Protein AF-A0A2T0VJ00-F1 (afdb_monomer)

Radius of gyration: 23.04 Å; Cα contacts (8 Å, |Δi|>4): 62; chains: 1; bounding box: 78×23×51 Å

Mean predicted aligned error: 8.19 Å

Nearest PDB structures (foldseek):
  8iyj-assembly1_B5  TM=6.951E-01  e=7.902E+00  Mus musculus
  8snb-assembly1_8U  TM=6.515E-01  e=8.839E+00  Strongylocentrotus purpuratus

Organism: NCBI:txid1266600

Structure (mmCIF, N/CA/C/O backbone):
data_AF-A0A2T0VJ00-F1
#
_entry.id   AF-A0A2T0VJ00-F1
#
loop_
_atom_site.group_PDB
_atom_site.id
_atom_site.type_symbol
_atom_site.label_atom_id
_atom_site.label_alt_id
_atom_site.label_comp_id
_atom_site.label_asym_id
_atom_site.label_entity_id
_atom_site.label_seq_id
_atom_site.pdbx_PDB_ins_code
_atom_site.Cartn_x
_atom_site.Cartn_y
_atom_site.Cartn_z
_atom_site.occupancy
_atom_site.B_iso_or_equiv
_atom_sit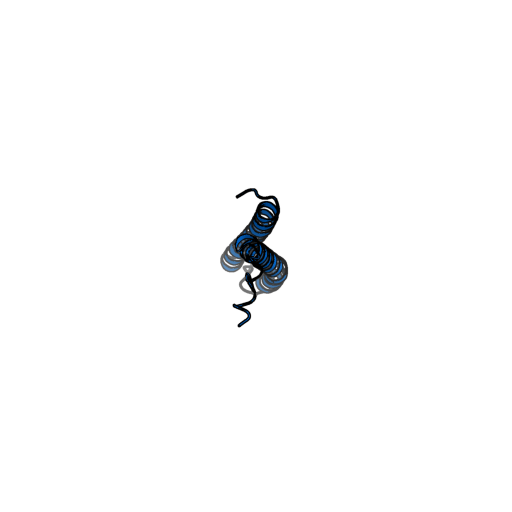e.auth_seq_id
_atom_site.auth_comp_id
_atom_site.auth_asym_id
_atom_site.auth_atom_id
_atom_site.pdbx_PDB_model_num
ATOM 1 N N . MET A 1 1 ? 57.584 -6.423 -28.304 1.00 48.75 1 MET A N 1
ATOM 2 C CA . MET A 1 1 ? 57.009 -5.365 -27.447 1.00 48.75 1 MET A CA 1
ATOM 3 C C . MET A 1 1 ? 55.633 -5.018 -28.017 1.00 48.75 1 MET A C 1
ATOM 5 O O . MET A 1 1 ? 55.550 -4.230 -28.945 1.00 48.75 1 MET A O 1
ATOM 9 N N . ARG A 1 2 ? 54.574 -5.720 -27.587 1.00 48.44 2 ARG A N 1
ATOM 10 C CA . ARG A 1 2 ? 53.182 -5.428 -27.968 1.00 48.44 2 ARG A CA 1
ATOM 11 C C . ARG A 1 2 ? 52.569 -4.730 -26.763 1.00 48.44 2 ARG A C 1
ATOM 13 O O . ARG A 1 2 ? 52.348 -5.367 -25.739 1.00 48.44 2 ARG A O 1
ATOM 20 N N . THR A 1 3 ? 52.485 -3.410 -26.842 1.00 55.53 3 THR A N 1
ATOM 21 C CA . THR A 1 3 ? 51.888 -2.557 -25.816 1.00 55.53 3 THR A CA 1
ATOM 22 C C . THR A 1 3 ? 50.418 -2.915 -25.635 1.00 55.53 3 THR A C 1
ATOM 24 O O . THR A 1 3 ? 49.778 -3.391 -26.571 1.00 55.53 3 THR A O 1
ATOM 27 N N . GLY A 1 4 ? 49.964 -2.760 -24.390 1.00 48.38 4 GLY A N 1
ATOM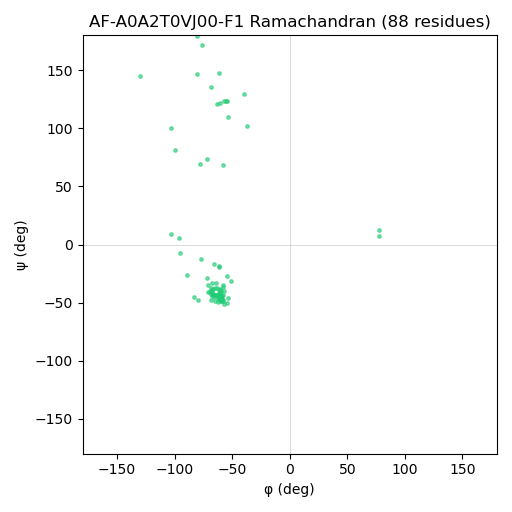 28 C CA . GLY A 1 4 ? 48.719 -3.265 -23.826 1.00 48.38 4 GLY A CA 1
ATOM 29 C C . GLY A 1 4 ? 47.521 -3.194 -24.757 1.00 48.38 4 GLY A C 1
ATOM 30 O O . GLY A 1 4 ? 47.225 -2.142 -25.307 1.00 48.38 4 GLY A O 1
ATOM 31 N N . GLY A 1 5 ? 46.835 -4.332 -24.869 1.00 51.31 5 GLY A N 1
ATOM 32 C CA . GLY A 1 5 ? 45.495 -4.385 -25.415 1.00 51.31 5 GLY A CA 1
ATOM 33 C C . GLY A 1 5 ? 44.600 -3.424 -24.649 1.00 51.31 5 GLY A C 1
ATOM 34 O O . GLY A 1 5 ? 44.475 -3.493 -23.426 1.00 51.31 5 GLY A O 1
ATOM 35 N N . ASP A 1 6 ? 44.014 -2.531 -25.419 1.00 51.97 6 ASP A N 1
ATOM 36 C CA . ASP A 1 6 ? 42.948 -1.594 -25.127 1.00 51.97 6 ASP A CA 1
ATOM 37 C C . ASP A 1 6 ? 41.706 -2.370 -24.652 1.00 51.97 6 ASP A C 1
ATOM 39 O O . ASP A 1 6 ? 40.673 -2.452 -25.310 1.00 51.97 6 ASP A O 1
ATOM 43 N N . ALA A 1 7 ? 41.799 -2.968 -23.465 1.00 57.53 7 ALA A N 1
ATOM 44 C CA . ALA A 1 7 ? 40.647 -3.391 -22.695 1.00 57.53 7 ALA A CA 1
ATOM 45 C C . ALA A 1 7 ? 39.984 -2.117 -22.168 1.00 57.53 7 ALA A C 1
ATOM 47 O O . ALA A 1 7 ? 40.105 -1.766 -20.997 1.00 57.53 7 ALA A O 1
ATOM 48 N N . THR A 1 8 ? 39.314 -1.391 -23.064 1.00 59.00 8 THR A N 1
ATOM 49 C CA . THR A 1 8 ? 38.235 -0.494 -22.672 1.00 59.00 8 THR A CA 1
ATOM 50 C C . THR A 1 8 ? 37.280 -1.365 -21.860 1.00 59.00 8 THR A C 1
ATOM 52 O O . THR A 1 8 ? 36.686 -2.287 -22.425 1.00 59.00 8 THR A O 1
ATOM 55 N N . PRO A 1 9 ? 37.173 -1.189 -20.527 1.00 57.06 9 PRO A N 1
ATOM 56 C CA . PRO A 1 9 ? 36.169 -1.926 -19.783 1.00 57.06 9 PRO A CA 1
ATOM 57 C C . PRO A 1 9 ? 34.847 -1.561 -20.443 1.00 57.06 9 PRO A C 1
ATOM 59 O O . PRO A 1 9 ? 34.582 -0.36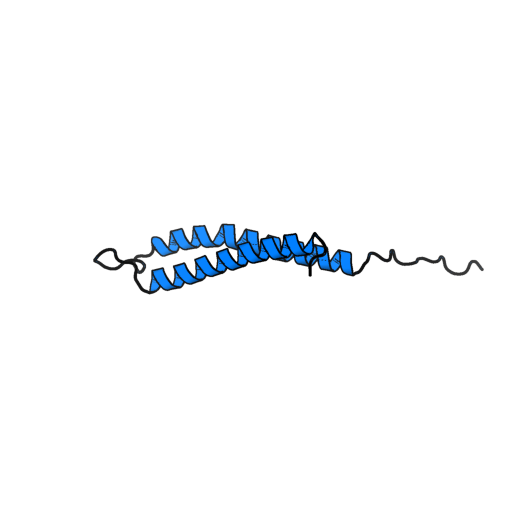9 -20.594 1.00 57.06 9 PRO A O 1
ATOM 62 N N . MET A 1 10 ? 34.095 -2.567 -20.908 1.00 56.09 10 MET A N 1
ATOM 63 C CA . MET A 1 10 ? 32.752 -2.421 -21.472 1.00 56.09 10 MET A CA 1
ATOM 64 C C . MET A 1 10 ? 32.041 -1.340 -20.666 1.00 56.09 10 MET A C 1
ATOM 66 O O . MET A 1 10 ? 31.685 -1.572 -19.509 1.00 56.09 10 MET A O 1
ATOM 70 N N . ALA A 1 11 ? 31.954 -0.128 -21.220 1.00 58.53 11 ALA A N 1
ATOM 71 C CA . ALA A 1 11 ? 31.451 1.034 -20.510 1.00 58.53 11 ALA A CA 1
ATOM 72 C C . ALA A 1 11 ? 29.934 0.909 -20.510 1.00 58.53 11 ALA A C 1
ATOM 74 O O . ALA A 1 11 ? 29.226 1.610 -21.228 1.00 58.53 11 ALA A O 1
ATOM 75 N N . VAL A 1 12 ? 29.434 -0.069 -19.758 1.00 58.03 12 VAL A N 1
ATOM 76 C CA . VAL A 1 12 ? 28.013 -0.223 -19.524 1.00 58.03 12 VAL A CA 1
ATOM 77 C C . VAL A 1 12 ? 27.592 1.070 -18.826 1.00 58.03 12 VAL A C 1
ATOM 79 O O . VAL A 1 12 ? 28.189 1.423 -17.800 1.00 58.03 12 VAL A O 1
ATOM 82 N N . PRO A 1 13 ? 26.636 1.831 -19.379 1.00 65.75 13 PRO A N 1
ATOM 83 C CA . PRO A 1 13 ? 26.279 3.125 -18.822 1.00 65.75 13 PRO A CA 1
ATOM 84 C C . PRO A 1 13 ? 25.905 2.938 -17.349 1.00 65.75 13 PRO A C 1
ATOM 86 O O . PRO A 1 13 ? 25.005 2.156 -17.048 1.00 65.75 13 PRO A O 1
ATOM 89 N N . ARG A 1 14 ? 26.557 3.640 -16.408 1.00 63.00 14 ARG A N 1
ATOM 90 C CA . ARG A 1 14 ? 26.177 3.589 -14.976 1.00 63.00 14 ARG A CA 1
ATOM 91 C C . ARG A 1 14 ? 24.680 3.855 -14.783 1.00 63.00 14 ARG A C 1
ATOM 93 O O . ARG A 1 14 ? 24.057 3.274 -13.906 1.00 63.00 14 ARG A O 1
ATOM 100 N N . LEU A 1 15 ? 24.111 4.679 -15.661 1.00 60.66 15 LEU A N 1
ATOM 101 C CA . LEU A 1 15 ? 22.685 4.981 -15.755 1.00 60.66 15 LEU A CA 1
ATOM 102 C C . LEU A 1 15 ? 21.817 3.729 -15.983 1.00 60.66 15 LEU A C 1
ATOM 104 O O . LEU A 1 15 ? 20.746 3.629 -15.395 1.00 60.66 15 LEU A O 1
ATOM 108 N N . ALA A 1 16 ? 22.289 2.749 -16.761 1.00 63.72 16 ALA A N 1
ATOM 109 C CA . ALA A 1 16 ? 21.571 1.501 -17.018 1.00 63.72 16 ALA A CA 1
ATOM 110 C C . ALA A 1 16 ? 21.542 0.586 -15.781 1.00 63.72 16 ALA A C 1
ATOM 112 O O . ALA A 1 16 ? 20.498 0.023 -15.454 1.00 63.72 16 ALA A O 1
ATOM 113 N N . TYR A 1 17 ? 22.658 0.488 -15.048 1.00 66.31 17 TYR A N 1
ATOM 114 C CA . TYR A 1 17 ? 22.717 -0.285 -13.801 1.00 66.31 17 TYR A CA 1
ATOM 115 C C . TYR A 1 17 ? 21.870 0.342 -12.692 1.00 66.31 17 TYR A C 1
ATOM 117 O O . TYR A 1 17 ? 21.116 -0.359 -12.016 1.00 66.31 17 TYR A O 1
ATOM 125 N N . THR A 1 18 ? 21.955 1.661 -12.523 1.00 79.81 18 THR A N 1
ATOM 126 C CA . THR A 1 18 ? 21.190 2.361 -11.487 1.00 79.81 18 THR A CA 1
ATOM 127 C C . THR A 1 18 ? 19.694 2.349 -11.796 1.00 79.81 18 THR A C 1
ATOM 129 O O . THR A 1 18 ? 18.905 2.059 -10.901 1.00 79.81 18 THR A O 1
ATOM 132 N N . GLY A 1 19 ? 19.291 2.580 -13.052 1.00 88.00 19 GLY A N 1
ATOM 133 C CA . GLY A 1 19 ? 17.882 2.547 -13.456 1.00 88.00 19 GLY A CA 1
ATOM 134 C C . GLY A 1 19 ? 17.240 1.176 -13.236 1.00 88.00 19 GLY A C 1
ATOM 135 O O . GLY A 1 19 ? 16.188 1.080 -12.606 1.00 88.00 19 GLY A O 1
ATOM 136 N N . GLY A 1 20 ? 17.916 0.100 -13.658 1.00 91.12 20 GLY A N 1
ATOM 137 C CA . GLY A 1 20 ? 17.440 -1.268 -13.430 1.00 91.12 20 GLY A CA 1
ATOM 138 C C . GLY A 1 20 ? 17.298 -1.611 -11.943 1.00 91.12 20 GLY A C 1
ATOM 139 O O . GLY A 1 20 ? 16.297 -2.203 -11.538 1.00 91.12 20 GLY A O 1
ATOM 140 N N . MET A 1 21 ? 18.254 -1.186 -11.110 1.00 92.81 21 MET A N 1
ATOM 141 C CA . MET A 1 21 ? 18.181 -1.403 -9.664 1.00 92.81 21 MET A CA 1
ATOM 142 C C . MET A 1 21 ? 17.030 -0.626 -9.014 1.00 92.81 21 MET A C 1
ATOM 144 O O . MET A 1 21 ? 16.309 -1.191 -8.194 1.00 92.81 21 MET A O 1
ATOM 148 N N . VAL A 1 22 ? 16.810 0.635 -9.399 1.00 94.88 22 VAL A N 1
ATOM 149 C CA . VAL A 1 22 ? 15.687 1.443 -8.894 1.00 94.88 22 VAL A CA 1
ATOM 150 C C . VAL A 1 22 ? 14.353 0.782 -9.232 1.00 94.88 22 VAL A C 1
ATOM 152 O O . VAL A 1 22 ? 13.530 0.582 -8.340 1.00 94.88 22 VAL A O 1
ATOM 155 N N . VAL A 1 23 ? 14.162 0.368 -10.487 1.00 95.75 23 VAL A N 1
ATOM 156 C CA . VAL A 1 23 ? 12.943 -0.333 -10.918 1.00 95.75 23 VAL A CA 1
ATOM 157 C C . VAL A 1 23 ? 12.732 -1.608 -10.104 1.00 95.75 23 VAL A C 1
ATOM 159 O O . VAL A 1 23 ? 11.641 -1.822 -9.575 1.00 95.75 23 VAL A O 1
ATOM 162 N N . ALA A 1 24 ? 13.772 -2.433 -9.948 1.00 96.38 24 ALA A N 1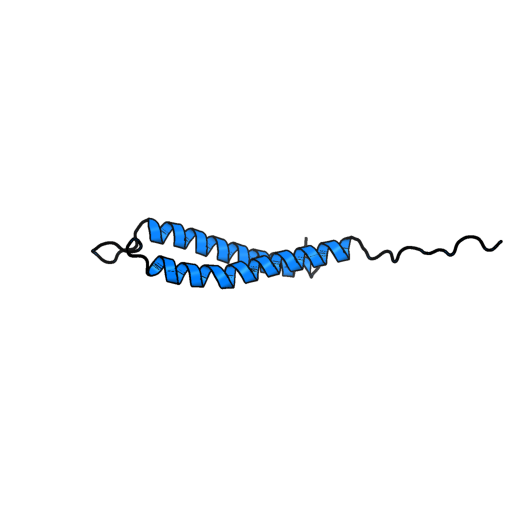
ATOM 163 C CA . ALA A 1 24 ? 13.679 -3.675 -9.187 1.00 96.38 24 ALA A CA 1
ATOM 164 C C . ALA A 1 24 ? 13.267 -3.432 -7.725 1.00 96.38 24 ALA A C 1
ATOM 166 O O . ALA A 1 24 ? 12.387 -4.123 -7.214 1.00 96.38 24 ALA A O 1
ATOM 167 N N . LEU A 1 25 ? 13.851 -2.427 -7.065 1.00 97.50 25 LEU A N 1
ATOM 168 C CA . LEU A 1 25 ? 13.525 -2.081 -5.679 1.00 97.50 25 LEU A CA 1
ATOM 169 C C . LEU A 1 25 ? 12.094 -1.546 -5.532 1.00 97.50 25 LEU A C 1
ATOM 171 O O . LEU A 1 25 ? 11.387 -1.947 -4.606 1.00 97.50 25 LEU 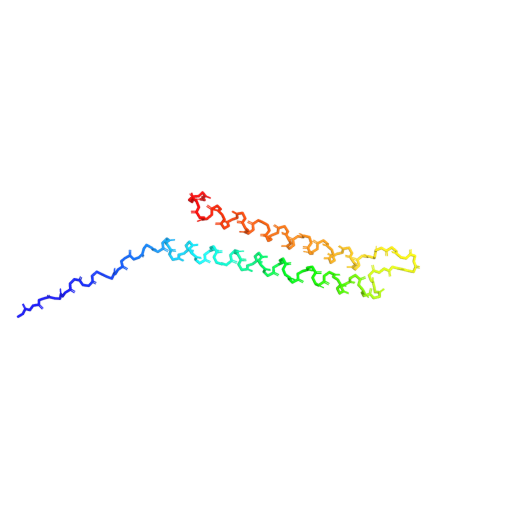A O 1
ATOM 175 N N . LEU A 1 26 ? 11.644 -0.685 -6.448 1.00 97.94 26 LEU A N 1
ATOM 176 C CA . LEU A 1 26 ? 10.282 -0.144 -6.438 1.00 97.94 26 LEU A CA 1
ATOM 177 C C . LEU A 1 26 ? 9.232 -1.241 -6.644 1.00 97.94 26 LEU A C 1
ATOM 179 O O . LEU A 1 26 ? 8.233 -1.289 -5.923 1.00 97.94 26 LEU A O 1
ATOM 183 N N . LEU A 1 27 ? 9.469 -2.154 -7.587 1.00 98.31 27 LEU A N 1
ATOM 184 C CA . LEU A 1 27 ? 8.566 -3.277 -7.832 1.00 98.31 27 LEU A CA 1
ATOM 185 C C . LEU A 1 27 ? 8.582 -4.283 -6.681 1.00 98.31 27 LEU A C 1
ATOM 187 O O . LEU A 1 27 ? 7.518 -4.736 -6.264 1.00 98.31 27 LEU A O 1
ATOM 191 N N . LEU A 1 28 ? 9.753 -4.592 -6.118 1.00 98.62 28 LEU A N 1
ATOM 192 C CA . LEU A 1 28 ? 9.853 -5.450 -4.938 1.00 98.62 28 LEU A CA 1
ATOM 193 C C . LEU A 1 28 ? 9.073 -4.858 -3.758 1.00 98.62 28 LEU A C 1
ATOM 195 O O . LEU A 1 28 ? 8.306 -5.572 -3.111 1.00 98.62 28 LEU A O 1
ATOM 199 N N . ASN A 1 29 ? 9.211 -3.550 -3.517 1.00 98.44 29 ASN A N 1
ATOM 200 C CA . ASN A 1 29 ? 8.421 -2.839 -2.517 1.00 98.44 29 ASN A CA 1
ATOM 201 C C . ASN A 1 29 ? 6.917 -2.964 -2.804 1.00 98.44 29 ASN A C 1
ATOM 203 O O . ASN A 1 29 ? 6.147 -3.313 -1.908 1.00 98.44 29 ASN A O 1
ATOM 207 N N . ALA A 1 30 ? 6.487 -2.725 -4.044 1.00 98.44 30 ALA A N 1
ATOM 208 C CA . ALA A 1 30 ? 5.079 -2.824 -4.413 1.00 98.44 30 ALA A CA 1
ATOM 209 C C . ALA A 1 30 ? 4.513 -4.231 -4.159 1.00 98.44 30 ALA A C 1
ATOM 211 O O . ALA A 1 30 ? 3.477 -4.371 -3.506 1.00 98.44 30 ALA A O 1
ATOM 212 N N . VAL A 1 31 ? 5.225 -5.271 -4.604 1.00 98.69 31 VAL A N 1
ATOM 213 C CA . VAL A 1 31 ? 4.834 -6.674 -4.408 1.00 98.69 31 VAL A CA 1
ATOM 214 C C . VAL A 1 31 ? 4.754 -7.015 -2.923 1.00 98.69 31 VAL A C 1
ATOM 216 O O . VAL A 1 31 ? 3.744 -7.562 -2.482 1.00 98.69 31 VAL A O 1
ATOM 219 N N . PHE A 1 32 ? 5.771 -6.655 -2.135 1.00 98.31 32 PHE A N 1
ATOM 220 C CA . PHE A 1 32 ? 5.769 -6.889 -0.692 1.00 98.31 32 PHE A CA 1
ATOM 221 C C . PHE A 1 32 ? 4.523 -6.289 -0.033 1.00 98.31 32 PHE A C 1
ATOM 223 O O . PHE A 1 32 ? 3.798 -6.987 0.677 1.00 98.31 32 PHE A O 1
ATOM 230 N N . ASN A 1 33 ? 4.232 -5.016 -0.311 1.00 98.38 33 ASN A N 1
ATOM 231 C CA . ASN A 1 33 ? 3.107 -4.324 0.307 1.00 98.38 33 ASN A CA 1
ATOM 232 C C . ASN A 1 33 ? 1.754 -4.937 -0.105 1.00 98.38 33 ASN A C 1
ATOM 234 O O . ASN A 1 33 ? 0.891 -5.158 0.746 1.00 98.38 33 ASN A O 1
ATOM 238 N N . VAL A 1 34 ? 1.572 -5.264 -1.387 1.00 98.00 34 VAL A N 1
ATOM 239 C CA . VAL A 1 34 ? 0.323 -5.860 -1.894 1.00 98.00 34 VAL A CA 1
ATOM 240 C C . VAL A 1 34 ? 0.098 -7.274 -1.356 1.00 98.00 34 VAL A C 1
ATOM 242 O O . VAL A 1 34 ? -1.043 -7.664 -1.126 1.00 98.00 34 VAL A O 1
ATOM 245 N N . VAL A 1 35 ? 1.157 -8.050 -1.122 1.00 98.12 35 VAL A N 1
ATOM 246 C CA . VAL A 1 35 ? 1.033 -9.433 -0.637 1.00 98.12 35 VAL A CA 1
ATOM 247 C C . VAL A 1 35 ? 0.869 -9.489 0.884 1.00 98.12 35 VAL A C 1
ATOM 249 O O . VAL A 1 35 ? 0.011 -10.214 1.393 1.00 98.12 35 VAL A O 1
ATOM 252 N N . VAL A 1 36 ? 1.677 -8.730 1.628 1.00 98.06 36 VAL A N 1
ATOM 253 C CA . VAL A 1 36 ? 1.770 -8.856 3.090 1.00 98.06 36 VAL A CA 1
ATOM 254 C C . VAL A 1 36 ? 0.619 -8.150 3.800 1.00 98.06 36 VAL A C 1
ATOM 256 O O . VAL A 1 36 ? -0.018 -8.736 4.682 1.00 98.06 36 VAL A O 1
ATOM 259 N N . TRP A 1 37 ? 0.310 -6.906 3.426 1.00 97.81 37 TRP A N 1
ATOM 260 C CA . TRP A 1 37 ? -0.622 -6.089 4.204 1.00 97.81 37 TRP A CA 1
ATOM 261 C C . TRP A 1 37 ? -2.079 -6.570 4.177 1.00 97.81 37 TRP A C 1
ATOM 263 O O . TRP A 1 37 ? -2.708 -6.535 5.238 1.00 97.81 37 TRP A O 1
ATOM 273 N N . PRO A 1 38 ? -2.641 -7.095 3.068 1.00 95.75 38 PRO A N 1
ATOM 274 C CA . PRO A 1 38 ? -3.996 -7.652 3.090 1.00 95.75 38 PRO A CA 1
ATOM 275 C C . PRO A 1 38 ? -4.131 -8.874 4.008 1.00 95.75 38 PRO A C 1
ATOM 277 O O . PRO A 1 38 ? -5.135 -9.024 4.708 1.00 95.75 38 PRO A O 1
ATOM 280 N N . GLN A 1 39 ? -3.110 -9.737 4.061 1.00 97.25 39 GLN A N 1
ATOM 281 C CA . GLN A 1 39 ? -3.090 -10.869 4.995 1.00 97.25 39 GLN A CA 1
ATOM 282 C C . GLN A 1 39 ? -2.954 -10.392 6.444 1.00 97.25 39 GLN A C 1
ATOM 284 O O . GLN A 1 39 ? -3.621 -10.911 7.340 1.00 97.25 39 GLN A O 1
ATOM 289 N N . PHE A 1 40 ? -2.139 -9.364 6.679 1.00 97.06 40 PHE A N 1
ATOM 290 C CA . PHE A 1 40 ? -2.011 -8.747 7.993 1.00 97.06 40 PHE A CA 1
ATOM 291 C C . PHE A 1 40 ? -3.334 -8.119 8.462 1.00 97.06 40 PHE A C 1
ATOM 293 O O . PHE A 1 40 ? -3.757 -8.359 9.593 1.00 97.06 40 PHE A O 1
ATOM 300 N N . TYR A 1 41 ? -4.060 -7.427 7.576 1.00 97.38 41 TYR A N 1
ATOM 301 C CA . TYR A 1 41 ? -5.391 -6.884 7.868 1.00 97.38 41 TYR A CA 1
ATOM 302 C C . TYR A 1 41 ? -6.389 -7.970 8.290 1.00 97.38 41 TYR A C 1
ATOM 304 O O . TYR A 1 41 ? -7.125 -7.799 9.265 1.00 97.38 41 TYR A O 1
ATOM 312 N N . ARG A 1 42 ? -6.402 -9.116 7.595 1.00 97.00 42 ARG A N 1
ATOM 313 C CA . ARG A 1 42 ? -7.251 -10.264 7.964 1.00 97.00 42 ARG A CA 1
ATOM 314 C C . ARG A 1 42 ? -6.986 -10.739 9.394 1.00 97.00 42 ARG A C 1
ATOM 316 O O . ARG A 1 42 ? -7.930 -11.026 10.126 1.00 97.00 42 ARG A O 1
ATOM 323 N N . ARG A 1 43 ? -5.719 -10.766 9.816 1.00 96.75 43 ARG A N 1
ATOM 324 C CA . ARG A 1 43 ? -5.346 -11.128 11.193 1.00 96.75 43 ARG A CA 1
ATOM 325 C C . ARG A 1 43 ? -5.787 -10.071 12.200 1.00 96.75 43 ARG A C 1
ATOM 327 O O . ARG A 1 43 ? -6.429 -10.416 13.182 1.00 96.75 43 ARG A O 1
ATOM 334 N N . ILE A 1 44 ? -5.516 -8.794 11.930 1.00 96.75 44 ILE A N 1
ATOM 335 C CA . ILE A 1 44 ? -5.897 -7.687 12.824 1.00 96.75 44 ILE A CA 1
ATOM 336 C C . ILE A 1 44 ? -7.410 -7.620 13.007 1.00 96.75 44 ILE A C 1
ATOM 338 O O . ILE A 1 44 ? -7.888 -7.470 14.121 1.00 96.75 44 ILE A O 1
ATOM 342 N N . SER A 1 45 ? -8.175 -7.738 11.924 1.00 95.31 45 SER A N 1
ATOM 343 C CA . SER A 1 45 ? -9.642 -7.671 11.973 1.00 95.31 45 SER A CA 1
ATOM 344 C C . SER A 1 45 ? -10.292 -8.831 12.736 1.00 95.31 45 SER A C 1
ATOM 346 O O . SER A 1 45 ? -11.460 -8.711 13.114 1.00 95.31 45 SER A O 1
ATOM 348 N N . SER A 1 46 ? -9.544 -9.913 12.971 1.00 95.38 46 SER A N 1
ATOM 349 C CA . SER A 1 46 ? -9.949 -11.069 13.780 1.00 95.38 46 SER A CA 1
ATOM 350 C C . SER A 1 46 ? -9.470 -10.981 15.238 1.00 95.38 46 SER A C 1
ATOM 352 O O . SER A 1 46 ? -9.850 -11.819 16.050 1.00 95.38 46 SER A O 1
ATOM 354 N N . ASP A 1 47 ? -8.638 -9.994 15.589 1.00 96.19 47 ASP A N 1
ATOM 355 C CA . ASP A 1 47 ? -8.164 -9.779 16.962 1.00 96.19 47 ASP A CA 1
ATOM 356 C C . ASP A 1 47 ? -9.338 -9.321 17.856 1.00 96.19 47 ASP A C 1
ATOM 358 O O . ASP A 1 47 ? -10.090 -8.425 17.454 1.00 96.19 47 ASP A O 1
ATOM 362 N N . PRO A 1 48 ? -9.497 -9.865 19.079 1.00 94.81 48 PRO A N 1
ATOM 363 C CA . PRO A 1 48 ? -10.556 -9.455 20.004 1.00 94.81 48 PRO A CA 1
ATOM 364 C C . PRO A 1 48 ? -10.593 -7.950 20.301 1.00 94.81 48 PRO A C 1
ATOM 366 O O . PRO A 1 48 ? -11.651 -7.405 20.591 1.00 94.81 48 PRO A O 1
ATOM 369 N N . ARG A 1 49 ? -9.457 -7.248 20.202 1.00 95.19 49 ARG A N 1
ATOM 370 C CA . ARG A 1 49 ? -9.358 -5.796 20.424 1.00 95.19 49 ARG A CA 1
ATOM 371 C C . ARG A 1 49 ? -9.866 -4.969 19.246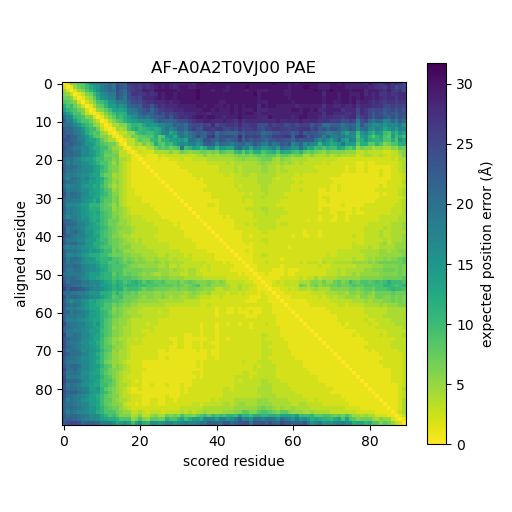 1.00 95.19 49 ARG A C 1
ATOM 373 O O . ARG A 1 49 ? -9.999 -3.752 19.372 1.00 95.19 49 ARG A O 1
ATOM 380 N N . ALA A 1 50 ? -10.098 -5.578 18.084 1.00 95.88 50 ALA A N 1
ATOM 381 C CA . ALA A 1 50 ? -10.446 -4.866 16.858 1.00 95.88 50 ALA A CA 1
ATOM 382 C C . ALA A 1 50 ? -11.863 -4.286 16.876 1.00 95.88 50 ALA A C 1
ATOM 384 O O . ALA A 1 50 ? -12.119 -3.260 16.234 1.00 95.88 50 ALA A O 1
ATOM 385 N N . ARG A 1 51 ? -12.774 -4.923 17.615 1.00 96.81 51 ARG A N 1
ATOM 386 C CA . ARG A 1 51 ? -14.160 -4.484 17.763 1.00 96.81 51 ARG A CA 1
ATOM 387 C C . ARG A 1 51 ? -14.561 -4.427 19.231 1.00 96.81 51 ARG A C 1
ATOM 389 O O . ARG A 1 51 ? -14.098 -5.231 20.028 1.00 96.81 51 ARG A O 1
ATOM 396 N N . ASP A 1 52 ? -15.394 -3.453 19.574 1.00 95.50 52 ASP A N 1
ATOM 397 C CA . ASP A 1 52 ? -15.972 -3.343 20.913 1.00 95.50 52 ASP A CA 1
ATOM 398 C C . ASP A 1 52 ? -17.172 -4.290 21.106 1.00 95.50 52 ASP A C 1
ATOM 400 O O . ASP A 1 52 ? -17.573 -5.017 20.194 1.00 95.50 52 ASP A O 1
ATOM 404 N N . SER A 1 53 ? -17.767 -4.271 22.303 1.00 93.44 53 SER A N 1
ATOM 405 C CA . SER A 1 53 ? -18.936 -5.089 22.661 1.00 93.44 53 SER A CA 1
ATOM 406 C C . SER A 1 53 ? -20.182 -4.807 21.814 1.00 93.44 53 SER A C 1
ATOM 408 O O . SER A 1 53 ? -21.081 -5.641 21.763 1.00 93.44 53 SER A O 1
ATOM 410 N N . SER A 1 54 ? -20.241 -3.658 21.135 1.00 94.38 54 SER A N 1
ATOM 411 C CA . SER A 1 54 ? -21.306 -3.294 20.191 1.00 94.38 54 SER A CA 1
ATOM 412 C C . SER A 1 54 ? -20.927 -3.598 18.734 1.00 94.38 54 SER A C 1
ATOM 414 O O . SER A 1 54 ? -21.656 -3.231 17.813 1.00 94.38 54 SER A O 1
ATOM 416 N N . GLY A 1 55 ? -19.775 -4.237 18.500 1.00 91.38 55 GLY A N 1
ATOM 417 C CA . GLY A 1 55 ? -19.263 -4.584 17.177 1.00 91.38 55 GLY A CA 1
ATOM 418 C C . GLY A 1 55 ? -18.621 -3.423 16.406 1.00 91.38 55 GLY A C 1
ATOM 419 O O . GLY A 1 55 ? -18.280 -3.597 15.232 1.00 91.38 55 GLY A O 1
ATOM 420 N N . LYS A 1 56 ? -18.427 -2.241 17.010 1.00 95.19 56 LYS A N 1
ATOM 421 C CA . LYS A 1 56 ? -17.814 -1.095 16.319 1.00 95.19 56 LYS A CA 1
ATOM 422 C C . LYS A 1 56 ? -16.295 -1.205 16.282 1.00 95.19 56 LYS A C 1
ATOM 424 O O . LYS A 1 56 ? -15.661 -1.686 17.215 1.00 95.19 56 LYS A O 1
ATOM 429 N N . ALA A 1 57 ? -15.702 -0.695 15.201 1.00 96.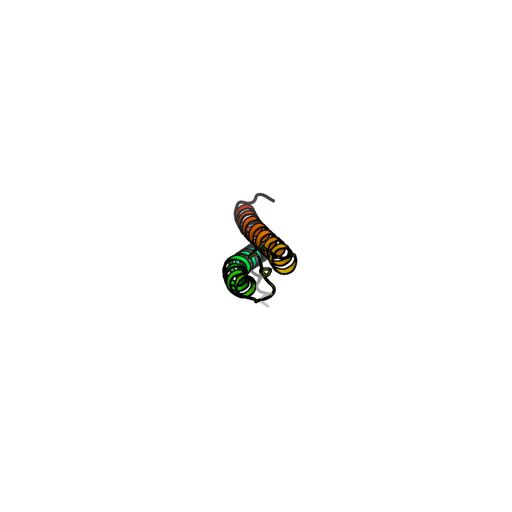06 57 ALA A N 1
ATOM 430 C CA . ALA A 1 57 ? -14.253 -0.622 15.043 1.00 96.06 57 ALA A CA 1
ATOM 431 C C . ALA A 1 57 ? -13.620 0.285 16.108 1.00 96.06 57 ALA A C 1
ATOM 433 O O . ALA A 1 57 ? -13.915 1.490 16.164 1.00 96.06 57 ALA A O 1
ATOM 434 N N . THR A 1 58 ? -12.711 -0.289 16.895 1.00 97.88 58 THR A N 1
ATOM 435 C CA . THR A 1 58 ? -11.939 0.419 17.922 1.00 97.88 58 THR A CA 1
ATOM 436 C C . THR A 1 58 ? -10.815 1.253 17.300 1.00 97.88 58 THR A C 1
ATOM 438 O O . THR A 1 58 ? -10.512 1.144 16.107 1.00 97.88 58 THR A O 1
ATOM 441 N N . ALA A 1 59 ? -10.150 2.082 18.112 1.00 97.00 59 ALA A N 1
ATOM 442 C CA . ALA A 1 59 ? -8.955 2.810 17.681 1.00 97.00 59 ALA A CA 1
ATOM 443 C C . ALA A 1 59 ? -7.843 1.865 17.189 1.00 97.00 59 ALA A C 1
ATOM 445 O O . ALA A 1 59 ? -7.164 2.183 16.215 1.00 97.00 59 ALA A O 1
ATOM 446 N N . PHE A 1 60 ? -7.716 0.676 17.795 1.00 96.75 60 PHE A N 1
ATOM 447 C CA . PHE A 1 60 ? -6.758 -0.348 17.376 1.00 96.75 60 PHE A CA 1
ATOM 448 C C . PHE A 1 60 ? -6.962 -0.740 15.909 1.00 96.75 60 PHE A C 1
ATOM 450 O O . PHE A 1 60 ? -6.017 -0.669 15.124 1.00 96.75 60 PHE A O 1
ATOM 457 N N . LEU A 1 61 ? -8.194 -1.074 15.508 1.00 96.94 61 LEU A N 1
ATOM 458 C CA . LEU A 1 61 ? -8.480 -1.435 14.118 1.00 96.94 61 LEU A CA 1
ATOM 459 C C . LEU A 1 61 ? -8.309 -0.241 13.168 1.00 96.94 61 LEU A C 1
ATOM 461 O O . LEU A 1 61 ? -7.791 -0.411 12.067 1.00 96.94 61 LEU A O 1
ATOM 465 N N . ARG A 1 62 ? -8.707 0.968 13.586 1.00 97.56 62 ARG A N 1
ATOM 466 C CA . ARG A 1 62 ? -8.609 2.176 12.747 1.00 97.56 62 ARG A CA 1
ATOM 467 C C . ARG A 1 62 ? -7.168 2.557 12.433 1.00 97.56 62 ARG A C 1
ATOM 469 O O . ARG A 1 62 ? -6.861 2.785 11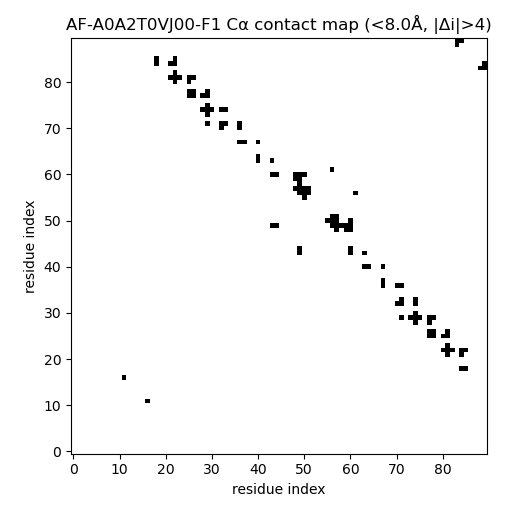.269 1.00 97.56 62 ARG A O 1
ATOM 476 N N . VAL A 1 63 ? -6.291 2.600 13.438 1.00 98.00 63 VAL A N 1
ATOM 477 C CA . VAL A 1 63 ? -4.874 2.949 13.238 1.00 98.00 63 VAL A CA 1
ATOM 478 C C . VAL A 1 63 ? -4.225 1.962 12.275 1.00 98.00 63 VAL A C 1
ATOM 480 O O . VAL A 1 63 ? -3.625 2.373 11.287 1.00 98.00 63 VAL A O 1
ATOM 483 N N . HIS A 1 64 ? -4.413 0.661 12.500 1.00 97.81 64 HIS A N 1
ATOM 484 C CA . HIS A 1 64 ? -3.837 -0.352 11.621 1.00 97.81 64 HIS A CA 1
ATOM 485 C C . HIS A 1 64 ? -4.415 -0.303 10.207 1.00 97.81 64 HIS A C 1
ATOM 487 O O . HIS A 1 64 ? -3.672 -0.479 9.246 1.00 97.81 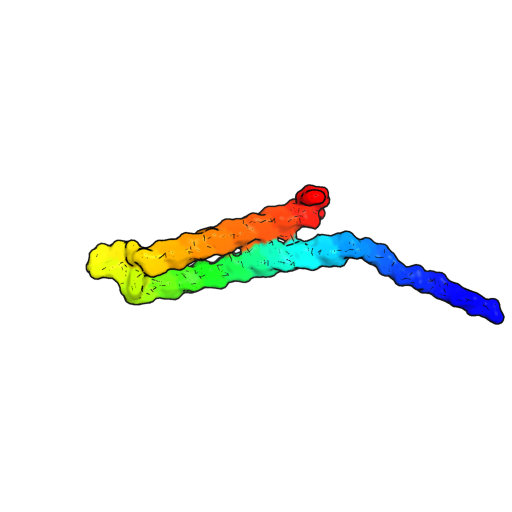64 HIS A O 1
ATOM 493 N N . LEU A 1 65 ? -5.713 -0.026 10.058 1.00 97.81 65 LEU A N 1
ATOM 494 C CA . LEU A 1 65 ? -6.313 0.160 8.742 1.00 97.81 65 LEU A CA 1
ATOM 495 C C . LEU A 1 65 ? -5.671 1.341 8.000 1.00 97.81 65 LEU A C 1
ATOM 497 O O . LEU A 1 65 ? -5.309 1.184 6.840 1.00 97.81 65 LEU A O 1
ATOM 501 N N . VAL A 1 66 ? -5.478 2.489 8.659 1.00 98.25 66 VAL A N 1
ATOM 502 C CA . VAL A 1 66 ? -4.816 3.660 8.052 1.00 98.25 66 VAL A CA 1
ATOM 503 C C . VAL A 1 66 ? -3.384 3.329 7.631 1.00 98.25 66 VAL A C 1
ATOM 505 O O . VAL A 1 66 ? -2.995 3.655 6.511 1.00 98.25 66 VAL A O 1
ATOM 508 N N . LEU A 1 67 ? -2.617 2.641 8.484 1.00 98.06 67 LEU A N 1
ATOM 509 C CA . LEU A 1 67 ? -1.249 2.216 8.162 1.00 98.06 67 LEU A CA 1
ATOM 510 C C . LEU A 1 67 ? -1.212 1.306 6.926 1.00 98.06 67 LEU A C 1
ATOM 512 O O . LEU A 1 67 ? -0.393 1.506 6.034 1.00 98.06 67 LEU A O 1
ATOM 516 N N . ILE A 1 68 ? -2.133 0.344 6.845 1.00 98.06 68 ILE A N 1
ATOM 517 C CA . ILE A 1 68 ? -2.240 -0.584 5.713 1.00 98.06 68 ILE A CA 1
ATOM 518 C C . ILE A 1 68 ? -2.637 0.151 4.433 1.00 98.06 68 ILE A C 1
ATOM 520 O O . ILE A 1 68 ? -2.029 -0.069 3.389 1.00 98.06 68 ILE A O 1
ATOM 524 N N . VAL A 1 69 ? -3.621 1.048 4.505 1.00 98.25 69 VAL A N 1
ATOM 525 C CA . VAL A 1 69 ? -4.041 1.856 3.352 1.00 98.25 69 VAL A CA 1
ATOM 526 C C . VAL A 1 69 ? -2.874 2.697 2.839 1.00 98.25 69 VAL A C 1
ATOM 528 O O . VAL A 1 69 ? -2.603 2.680 1.642 1.00 98.25 69 VAL A O 1
ATOM 531 N N . MET A 1 70 ? -2.135 3.367 3.727 1.00 98.56 70 MET A N 1
ATOM 532 C CA . MET A 1 70 ? -0.952 4.139 3.339 1.00 98.56 70 MET A CA 1
ATOM 533 C C . MET A 1 70 ? 0.123 3.265 2.693 1.00 98.56 70 MET A C 1
ATOM 535 O O . MET A 1 70 ? 0.690 3.645 1.672 1.00 98.56 70 MET A O 1
ATOM 539 N N . ALA A 1 71 ? 0.365 2.069 3.226 1.00 98.25 71 ALA A N 1
ATOM 540 C CA . ALA A 1 71 ? 1.316 1.133 2.646 1.00 98.25 71 ALA A CA 1
ATOM 541 C C . ALA A 1 71 ? 0.924 0.699 1.217 1.00 98.25 71 ALA A C 1
ATOM 543 O O . ALA A 1 71 ? 1.773 0.625 0.328 1.00 98.25 71 ALA A O 1
ATOM 544 N N . LEU A 1 72 ? -0.371 0.485 0.960 1.00 98.31 72 LEU A N 1
ATOM 545 C CA . LEU A 1 72 ? -0.883 0.175 -0.380 1.00 98.31 72 LEU A CA 1
ATOM 546 C C . LEU A 1 72 ? -0.826 1.382 -1.330 1.00 98.31 72 LEU A C 1
ATOM 548 O O . LEU A 1 72 ? -0.531 1.212 -2.512 1.00 98.31 72 LEU A O 1
ATOM 552 N N . VAL A 1 73 ? -1.040 2.603 -0.831 1.00 98.62 73 VAL A N 1
ATOM 553 C CA . VAL A 1 73 ? -0.826 3.832 -1.615 1.00 98.62 73 VAL A CA 1
ATOM 554 C C . VAL A 1 73 ? 0.646 3.963 -2.013 1.00 98.62 73 VAL A C 1
ATOM 556 O O . VAL A 1 73 ? 0.945 4.206 -3.179 1.00 98.62 73 VAL A O 1
ATOM 559 N N . ILE A 1 74 ? 1.578 3.724 -1.085 1.00 98.62 74 ILE A N 1
ATOM 560 C CA . ILE A 1 74 ? 3.021 3.716 -1.372 1.00 98.62 74 ILE A CA 1
ATOM 561 C C . ILE A 1 74 ? 3.369 2.634 -2.402 1.00 98.62 74 ILE A C 1
ATOM 563 O O . ILE A 1 74 ? 4.188 2.875 -3.289 1.00 98.62 74 ILE A O 1
ATOM 567 N N . ALA A 1 75 ? 2.734 1.461 -2.335 1.00 98.44 75 ALA A N 1
ATOM 568 C CA . ALA A 1 75 ? 2.896 0.411 -3.340 1.00 98.44 75 ALA A CA 1
ATOM 569 C C . ALA A 1 75 ? 2.478 0.898 -4.737 1.00 98.44 75 ALA A C 1
ATOM 571 O O . ALA A 1 75 ? 3.243 0.754 -5.690 1.00 98.44 75 ALA A O 1
ATOM 572 N N . ALA A 1 76 ? 1.308 1.535 -4.850 1.00 98.50 76 ALA A N 1
ATOM 573 C CA . ALA A 1 76 ? 0.816 2.092 -6.109 1.00 98.50 76 ALA A CA 1
ATOM 574 C C . ALA A 1 76 ? 1.749 3.184 -6.661 1.00 98.50 76 ALA A C 1
ATOM 576 O O . ALA A 1 76 ? 2.096 3.167 -7.842 1.00 98.50 76 ALA A O 1
ATOM 577 N N . LEU A 1 77 ? 2.226 4.086 -5.797 1.00 98.50 77 LEU A N 1
ATOM 578 C CA . LEU A 1 77 ? 3.207 5.109 -6.168 1.00 98.50 77 LEU A CA 1
ATOM 579 C C . LEU A 1 77 ? 4.551 4.503 -6.581 1.00 98.50 77 LEU A C 1
ATOM 581 O O . LEU A 1 77 ? 5.206 5.034 -7.471 1.00 98.50 77 LEU A O 1
ATOM 585 N N . SER A 1 78 ? 4.951 3.376 -5.988 1.00 98.25 78 SER A N 1
ATOM 586 C CA . SER A 1 78 ? 6.177 2.671 -6.378 1.00 98.25 78 SER A CA 1
ATOM 587 C C . SER A 1 78 ? 6.058 2.076 -7.779 1.00 98.25 78 SER A C 1
ATOM 589 O O . SER A 1 78 ? 6.993 2.187 -8.566 1.00 98.25 78 SER A O 1
ATOM 591 N N . VAL A 1 79 ? 4.901 1.503 -8.131 1.00 98.31 79 VAL A N 1
ATOM 592 C CA . VAL A 1 79 ? 4.633 1.037 -9.503 1.00 98.31 79 VAL A CA 1
ATOM 593 C C . VAL A 1 79 ? 4.667 2.207 -10.483 1.00 98.31 79 VAL A C 1
ATOM 595 O O . VAL A 1 79 ? 5.321 2.108 -11.518 1.00 98.31 79 VAL A O 1
ATOM 598 N N . LEU A 1 80 ? 4.022 3.328 -10.144 1.00 98.00 80 LEU A N 1
ATOM 599 C CA . LEU A 1 80 ? 4.070 4.535 -10.968 1.00 98.00 80 LEU A CA 1
ATOM 600 C C . LEU A 1 80 ? 5.510 5.027 -11.147 1.00 98.00 80 LEU A C 1
ATOM 602 O O . LEU A 1 80 ? 5.925 5.272 -12.272 1.00 98.00 80 LEU A O 1
ATOM 606 N N . GLY A 1 81 ? 6.288 5.103 -10.067 1.00 96.75 81 GLY A N 1
ATOM 607 C CA . GLY A 1 81 ? 7.699 5.472 -10.117 1.00 96.75 81 GLY A CA 1
ATOM 608 C C . GLY A 1 81 ? 8.523 4.521 -10.982 1.00 96.75 81 GLY A C 1
ATOM 609 O O . GLY A 1 81 ? 9.352 4.984 -11.755 1.00 96.75 81 GLY A O 1
ATOM 610 N N . ALA A 1 82 ? 8.268 3.210 -10.929 1.00 96.00 82 ALA A N 1
ATOM 611 C CA . ALA A 1 82 ? 8.953 2.230 -11.769 1.00 96.00 82 ALA A CA 1
ATOM 612 C C . ALA A 1 82 ? 8.616 2.423 -13.255 1.00 96.00 82 ALA A C 1
ATOM 614 O O . ALA A 1 82 ? 9.519 2.408 -14.084 1.00 96.00 82 ALA A O 1
ATOM 615 N N . ILE A 1 83 ? 7.341 2.656 -13.588 1.00 96.38 83 ILE A N 1
ATOM 616 C CA . ILE A 1 83 ? 6.906 2.953 -14.961 1.00 96.38 83 ILE A CA 1
ATOM 617 C C . ILE A 1 83 ? 7.546 4.246 -15.445 1.00 96.38 83 ILE A C 1
ATOM 619 O O . ILE A 1 83 ? 8.147 4.248 -16.517 1.00 96.38 83 ILE A O 1
ATOM 623 N N . LEU A 1 84 ? 7.461 5.313 -14.642 1.00 95.56 84 LEU A N 1
ATOM 624 C CA . LEU A 1 84 ? 8.099 6.586 -14.938 1.00 95.56 84 LEU A CA 1
ATOM 625 C C . LEU A 1 84 ? 9.581 6.368 -15.200 1.00 95.56 84 LEU A C 1
ATOM 627 O O . LEU A 1 84 ? 9.981 6.820 -16.260 1.00 95.56 84 LEU A O 1
ATOM 631 N N . THR A 1 85 ? 10.286 5.585 -14.351 1.00 93.12 85 THR A N 1
ATOM 632 C CA . THR A 1 85 ? 11.703 5.131 -14.450 1.00 93.12 85 THR A CA 1
ATOM 633 C C . THR A 1 85 ? 12.023 4.270 -15.684 1.00 93.12 85 THR A C 1
ATOM 635 O O . THR A 1 85 ? 13.175 4.131 -16.079 1.00 93.12 85 THR A O 1
ATOM 638 N N . LEU A 1 86 ? 11.039 3.671 -16.345 1.00 91.88 86 LEU A N 1
ATOM 639 C CA . LEU A 1 86 ? 11.287 2.905 -17.569 1.00 91.88 86 LEU A CA 1
ATOM 640 C C . LEU A 1 86 ? 11.218 3.777 -18.827 1.00 91.88 86 LEU A C 1
ATOM 642 O O . LEU A 1 86 ? 11.862 3.454 -19.822 1.00 91.88 86 LEU A O 1
ATOM 646 N N . ILE A 1 87 ? 10.469 4.883 -18.790 1.00 94.31 87 ILE A N 1
ATOM 647 C CA . ILE A 1 87 ? 10.148 5.693 -19.981 1.00 94.31 87 ILE A CA 1
ATOM 648 C C . ILE A 1 87 ? 10.948 7.000 -20.110 1.00 94.31 87 ILE A C 1
ATOM 650 O O . ILE A 1 87 ? 10.648 7.825 -20.965 1.00 94.31 87 ILE A O 1
ATOM 654 N N . GLY A 1 88 ? 11.966 7.207 -19.280 1.00 87.56 88 GLY A N 1
ATOM 655 C CA . GLY A 1 88 ? 12.798 8.418 -19.254 1.00 87.56 88 GLY A CA 1
ATOM 656 C C . GLY A 1 88 ? 12.186 9.655 -18.583 1.00 87.56 88 GLY A C 1
ATOM 657 O O . GLY A 1 88 ? 12.718 10.742 -18.782 1.00 87.56 88 GLY A O 1
ATOM 658 N N . VAL A 1 89 ? 11.072 9.542 -17.850 1.00 82.31 89 VAL A N 1
ATOM 659 C CA . VAL A 1 89 ? 10.355 10.699 -17.277 1.00 82.31 89 VAL A CA 1
ATOM 660 C C . VAL A 1 89 ? 10.710 10.876 -15.799 1.00 82.31 89 VAL A C 1
ATOM 662 O O . VAL A 1 89 ? 9.975 10.408 -14.927 1.00 82.31 89 VAL A O 1
ATOM 665 N N . TRP A 1 90 ? 11.856 11.500 -15.517 1.00 68.56 90 TRP A N 1
ATOM 666 C CA . TRP A 1 90 ? 12.283 11.908 -14.171 1.00 68.56 90 TRP A CA 1
ATOM 667 C C . TRP A 1 90 ? 13.437 12.913 -14.212 1.00 68.56 90 TRP A C 1
ATOM 669 O O . TRP A 1 90 ? 14.282 12.823 -15.132 1.00 68.56 90 TRP A O 1
#

Foldseek 3Di:
DDPDDPPPPPPPPVLVVVLVVLLVVLQVLLVCLVPPLVVVLVVQCPDPQQADPVRDGDPSNVVSVVVSVVSNVSSVVSNVVSVCSVPVND

Sequence (90 aa):
MRTGGDATPMAVPRLAYTGGMVVALLLLNAVFNVVVWPQFYRRISSDPRARDSSGKATAFLRVHLVLIVMALVIAALSVLGAILTLIGVW

pLDDT: mean 88.4, std 15.89, range [48.38, 98.69]

InterPro domains:
  IPR058061 SCO4848-like [NF046117] (23-85)
  IPR058061 SCO4848-like [PF26606] (24-81)

Secondary structure (DSSP, 8-state):
-------------HHHHHHHHHHHHHHHHHHHHHHHHHHHHHHHHTSGGGB-TTSPBPHHHHHHHHHHHHHHHHHHHHHHHHHHHHTT--

Solvent-accessible surface area (backbone atoms only — not comparable to full-atom values): 5107 Å² total; per-residue (Å²): 138,82,77,77,81,84,73,70,69,82,78,68,55,68,65,58,58,52,45,54,50,51,34,51,52,25,44,50,49,21,52,49,34,64,60,49,43,60,56,49,48,58,53,50,71,66,37,79,70,19,36,48,98,85,66,46,77,29,70,64,38,50,54,53,49,53,54,44,52,51,43,44,51,50,19,53,52,23,46,50,49,27,52,32,63,70,72,75,63,126